Protein AF-A0A933NQB0-F1 (afdb_monomer_lite)

Foldseek 3Di:
DDLVVLLVCLLCLVVVNDDDPVNVVSVVCCVVDPVSVVSNVVSVVVVVVCVVPDPDDDDPPCVVVVVVVVVVVVD

Sequence (75 aa):
MSCIAVQNLISQYLDGRLEGAEAELVRGHVRECADCAQDFQDSQFLSRLLKENLDLPEPPKDLPESVIRTVERDK

Secondary structure (DSSP, 8-state):
--HHHHHHHHHHHHTT---HHHHHHHHHHHHH-HHHHHHHHHHHHHHHHHHHHS-PPPPPTTHHHHHHHHHHHT-

pLDDT: mean 92.85, std 6.54, range [56.5, 98.5]

Radius of gyration: 17.0 Å; chains: 1; bounding box: 32×32×41 Å

Structure (mmCIF, N/CA/C/O backbone):
data_AF-A0A933NQB0-F1
#
_entry.id   AF-A0A933NQB0-F1
#
loop_
_atom_site.group_PDB
_atom_site.id
_atom_site.type_symbol
_atom_site.label_atom_id
_atom_site.label_alt_id
_atom_site.label_comp_id
_atom_site.label_asym_id
_atom_site.label_entity_id
_atom_site.label_seq_id
_atom_site.pdbx_PDB_ins_code
_atom_site.Cartn_x
_atom_site.Cartn_y
_atom_site.Cartn_z
_atom_site.occupancy
_atom_site.B_iso_or_equiv
_atom_site.auth_seq_id
_atom_site.auth_comp_id
_atom_site.auth_asym_id
_atom_site.auth_atom_id
_atom_site.pdbx_PDB_model_num
ATOM 1 N N . MET A 1 1 ? -10.474 -7.195 11.709 1.00 81.69 1 MET A N 1
ATOM 2 C CA . MET A 1 1 ? -9.028 -6.913 11.868 1.00 81.69 1 MET A CA 1
ATOM 3 C C . MET A 1 1 ? -8.864 -5.602 12.632 1.00 81.69 1 MET A C 1
ATOM 5 O O . MET A 1 1 ? -9.787 -4.798 12.574 1.00 81.69 1 MET A O 1
ATOM 9 N N . SER A 1 2 ? -7.779 -5.403 13.385 1.00 96.12 2 SER A N 1
ATOM 10 C CA . SER A 1 2 ? -7.520 -4.149 14.118 1.00 96.12 2 SER A CA 1
ATOM 11 C C . SER A 1 2 ? -6.701 -3.162 13.278 1.00 96.12 2 SER A C 1
ATOM 13 O O . SER A 1 2 ? -5.959 -3.592 12.395 1.00 96.12 2 SER A O 1
ATOM 15 N N . CYS A 1 3 ? -6.776 -1.862 13.590 1.00 97.44 3 CYS A N 1
ATOM 16 C CA . CYS A 1 3 ? -6.015 -0.824 12.881 1.00 97.44 3 CYS A CA 1
ATOM 17 C C . CYS A 1 3 ? -4.502 -1.086 12.923 1.00 97.44 3 CYS A C 1
ATOM 19 O O . CYS A 1 3 ? -3.844 -1.033 11.894 1.00 97.44 3 CYS A O 1
ATOM 21 N N . ILE A 1 4 ? -3.964 -1.482 14.085 1.00 97.44 4 ILE A N 1
ATOM 22 C CA . ILE A 1 4 ? -2.532 -1.800 14.254 1.00 97.44 4 ILE A CA 1
ATOM 23 C C . ILE A 1 4 ? -2.091 -2.910 13.289 1.00 97.44 4 ILE A C 1
ATOM 25 O O . ILE A 1 4 ? -1.023 -2.831 12.686 1.00 97.44 4 ILE A O 1
ATOM 29 N N . ALA A 1 5 ? -2.909 -3.955 13.128 1.00 96.69 5 ALA A N 1
ATOM 30 C CA . ALA A 1 5 ? -2.596 -5.032 12.194 1.00 96.69 5 ALA A CA 1
ATOM 31 C C . ALA A 1 5 ? -2.609 -4.531 10.742 1.00 96.69 5 ALA A C 1
ATOM 33 O O . ALA A 1 5 ? -1.717 -4.870 9.973 1.00 96.69 5 ALA A O 1
ATOM 34 N N . VAL A 1 6 ? -3.584 -3.692 10.380 1.00 97.31 6 VAL A N 1
ATOM 35 C CA . VAL A 1 6 ? -3.711 -3.119 9.030 1.00 97.31 6 VAL A CA 1
ATOM 36 C C . VAL A 1 6 ? -2.521 -2.224 8.711 1.00 97.31 6 VAL A C 1
ATOM 38 O O . VAL A 1 6 ? -1.891 -2.414 7.678 1.00 97.31 6 VAL A O 1
ATOM 41 N N . GLN A 1 7 ? -2.165 -1.312 9.614 1.00 96.38 7 GLN A N 1
ATOM 42 C CA . GLN A 1 7 ? -1.047 -0.380 9.454 1.00 96.38 7 GLN A CA 1
ATOM 43 C C . GLN A 1 7 ? 0.275 -1.099 9.156 1.00 96.38 7 GLN A C 1
ATOM 45 O O . GLN A 1 7 ? 1.005 -0.702 8.251 1.00 96.38 7 GLN A O 1
ATOM 50 N N . ASN A 1 8 ? 0.539 -2.220 9.832 1.00 96.56 8 ASN A N 1
ATOM 51 C CA . ASN A 1 8 ? 1.733 -3.041 9.595 1.00 96.56 8 ASN A CA 1
ATOM 52 C C . ASN A 1 8 ? 1.715 -3.807 8.256 1.00 96.56 8 ASN A C 1
ATOM 54 O O . ASN A 1 8 ? 2.751 -4.300 7.806 1.00 96.56 8 ASN A O 1
ATOM 58 N N . LEU A 1 9 ? 0.545 -3.930 7.628 1.00 96.94 9 LEU A N 1
ATOM 59 C CA . LEU A 1 9 ? 0.329 -4.688 6.397 1.00 96.94 9 LEU A CA 1
ATOM 60 C C . LEU A 1 9 ? 0.150 -3.794 5.158 1.00 96.94 9 LEU A C 1
ATOM 62 O O . LEU A 1 9 ? 0.245 -4.300 4.042 1.00 96.94 9 LEU A O 1
ATOM 66 N N . ILE A 1 10 ? -0.058 -2.480 5.316 1.00 95.75 10 ILE A N 1
ATOM 67 C CA . ILE A 1 10 ? -0.309 -1.544 4.203 1.00 95.75 10 ILE A CA 1
ATOM 68 C C . ILE A 1 10 ? 0.801 -1.587 3.142 1.00 95.75 10 ILE A C 1
ATOM 70 O O . ILE A 1 10 ? 0.495 -1.644 1.951 1.00 95.75 10 ILE A O 1
ATOM 74 N N . SER A 1 11 ? 2.076 -1.595 3.541 1.00 94.44 11 SER A N 1
ATOM 75 C CA . SER A 1 11 ? 3.202 -1.625 2.593 1.00 94.44 11 SER A CA 1
ATOM 76 C C . SER A 1 11 ? 3.243 -2.928 1.793 1.00 94.44 11 SER A C 1
ATOM 78 O O . SER A 1 11 ? 3.315 -2.907 0.568 1.00 94.44 11 SER A O 1
ATOM 80 N N . GLN A 1 12 ? 3.098 -4.065 2.475 1.00 95.81 12 GLN A N 1
ATOM 81 C CA . GLN A 1 12 ? 3.058 -5.387 1.847 1.00 95.81 12 GLN A CA 1
ATOM 82 C C . GLN A 1 12 ? 1.862 -5.524 0.900 1.00 95.81 12 GLN A C 1
ATOM 84 O O . GLN A 1 12 ? 1.983 -6.109 -0.175 1.00 95.81 12 GLN A O 1
ATOM 89 N N . TYR A 1 13 ? 0.719 -4.949 1.276 1.00 96.00 13 TYR A N 1
ATOM 90 C CA . TYR A 1 13 ? -0.472 -4.909 0.438 1.00 96.00 13 TYR A CA 1
ATOM 91 C C . TYR A 1 13 ? -0.250 -4.063 -0.825 1.00 96.00 13 TYR A C 1
ATOM 93 O O . TYR A 1 13 ? -0.591 -4.505 -1.921 1.00 96.00 13 TYR A O 1
ATOM 101 N N . LEU A 1 14 ? 0.350 -2.873 -0.698 1.00 94.56 14 LEU A N 1
ATOM 102 C CA . LEU A 1 14 ? 0.678 -2.003 -1.836 1.00 94.56 14 LEU A CA 1
ATOM 103 C C . LEU A 1 14 ? 1.696 -2.638 -2.791 1.00 94.56 14 LEU A C 1
ATOM 105 O O . LEU A 1 14 ? 1.588 -2.455 -4.003 1.00 94.56 14 LEU A O 1
ATOM 109 N N . ASP A 1 15 ? 2.636 -3.412 -2.256 1.00 92.88 15 ASP A N 1
ATOM 110 C CA . ASP A 1 15 ? 3.628 -4.160 -3.032 1.00 92.88 15 ASP A CA 1
ATOM 111 C C . ASP A 1 15 ? 3.059 -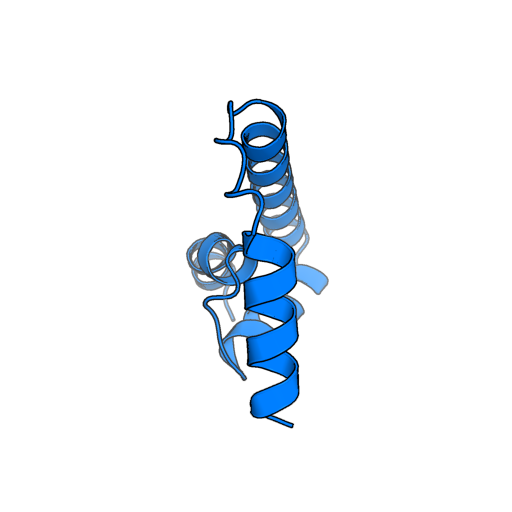5.440 -3.674 1.00 92.88 15 ASP A C 1
ATOM 113 O O . ASP A 1 15 ? 3.785 -6.151 -4.369 1.00 92.88 15 ASP A O 1
ATOM 117 N N . GLY A 1 16 ? 1.780 -5.763 -3.440 1.00 93.62 16 GLY A N 1
ATOM 118 C CA . GLY A 1 16 ? 1.134 -6.969 -3.965 1.00 93.62 16 GLY A CA 1
ATOM 119 C C . GLY A 1 16 ? 1.627 -8.272 -3.330 1.00 93.62 16 GLY A C 1
ATOM 120 O O . GLY A 1 16 ? 1.507 -9.327 -3.943 1.00 93.62 16 GLY A O 1
ATOM 121 N N . ARG A 1 17 ? 2.199 -8.210 -2.120 1.00 95.62 17 ARG A N 1
ATOM 122 C CA . ARG A 1 17 ? 2.771 -9.368 -1.407 1.00 95.62 17 ARG A CA 1
ATOM 123 C C . ARG A 1 17 ? 1.789 -10.085 -0.485 1.00 95.62 17 ARG A C 1
ATOM 125 O O . ARG A 1 17 ? 2.133 -11.130 0.054 1.00 95.62 17 ARG A O 1
ATOM 132 N N . LEU A 1 18 ? 0.604 -9.517 -0.271 1.00 95.12 18 LEU A N 1
ATOM 133 C CA . LEU A 1 18 ? -0.456 -10.182 0.482 1.00 95.12 18 LEU A CA 1
ATOM 134 C C . LEU A 1 18 ? -1.320 -11.012 -0.458 1.00 95.12 18 LEU A C 1
ATOM 136 O O . LEU A 1 18 ? -1.733 -10.536 -1.516 1.00 95.12 18 LEU A O 1
ATOM 140 N N . GLU A 1 19 ? -1.648 -12.225 -0.030 1.00 91.62 19 GLU A N 1
ATOM 141 C CA . GLU A 1 19 ? -2.434 -13.169 -0.815 1.00 91.62 19 GLU A CA 1
ATOM 142 C C . GLU A 1 19 ? -3.794 -13.457 -0.169 1.00 91.62 19 GLU A C 1
ATOM 144 O O . GLU A 1 19 ? -3.980 -13.380 1.050 1.00 91.62 19 GLU A O 1
ATOM 149 N N . GLY A 1 20 ? -4.761 -13.819 -1.014 1.00 92.75 20 GLY A N 1
ATOM 150 C CA . GLY A 1 20 ? -6.041 -14.390 -0.602 1.00 92.75 20 GLY A CA 1
ATOM 151 C C . GLY A 1 20 ? -6.767 -13.599 0.489 1.00 92.75 20 GLY A C 1
ATOM 152 O O . GLY A 1 20 ? -7.083 -12.419 0.332 1.00 92.75 20 GLY A O 1
ATOM 153 N N . ALA A 1 21 ? -7.069 -14.280 1.595 1.00 93.75 21 ALA A N 1
ATOM 154 C CA . ALA A 1 21 ? -7.888 -13.742 2.676 1.00 93.75 21 ALA A CA 1
ATOM 155 C C . ALA A 1 21 ? -7.255 -12.530 3.379 1.00 93.75 21 ALA A C 1
ATOM 157 O O . ALA A 1 21 ? -7.976 -11.646 3.832 1.00 93.75 21 ALA A O 1
ATOM 158 N N . GLU A 1 22 ? -5.926 -12.461 3.463 1.00 94.56 22 GLU A N 1
ATOM 159 C CA . GLU A 1 22 ? -5.240 -11.379 4.175 1.00 94.56 22 GLU A CA 1
ATOM 160 C C . GLU A 1 22 ? -5.349 -10.050 3.416 1.00 94.56 22 GLU A C 1
ATOM 162 O O . GLU A 1 22 ? -5.675 -9.016 4.005 1.00 94.56 22 GLU A O 1
ATOM 167 N N . ALA A 1 23 ? -5.197 -10.095 2.089 1.00 96.38 23 ALA A N 1
ATOM 168 C CA . ALA A 1 23 ? -5.406 -8.936 1.227 1.00 96.38 23 ALA A CA 1
ATOM 169 C C . ALA A 1 23 ? -6.853 -8.418 1.305 1.00 96.38 23 ALA A C 1
ATOM 171 O O . ALA A 1 23 ? -7.074 -7.207 1.365 1.00 96.38 23 ALA A O 1
ATOM 172 N N . GLU A 1 24 ? -7.841 -9.316 1.354 1.00 96.94 24 GLU A N 1
ATOM 173 C CA . GLU A 1 24 ? -9.249 -8.925 1.484 1.00 96.94 24 GLU A CA 1
ATOM 174 C C . GLU A 1 24 ? -9.580 -8.343 2.863 1.00 96.94 24 GLU A C 1
ATOM 176 O O . GLU A 1 24 ? -10.342 -7.380 2.949 1.00 96.94 24 GLU A O 1
ATOM 181 N N . LEU A 1 25 ? -8.965 -8.842 3.941 1.00 96.56 25 LEU A N 1
ATOM 182 C CA . LEU A 1 25 ? -9.126 -8.261 5.278 1.00 96.56 25 LEU A CA 1
ATOM 183 C C . LEU A 1 25 ? -8.562 -6.837 5.362 1.00 96.56 25 LEU A C 1
ATOM 185 O O . LEU A 1 25 ? -9.218 -5.957 5.927 1.00 96.56 25 LEU A O 1
ATOM 189 N N . VAL A 1 26 ? -7.383 -6.592 4.778 1.00 97.31 26 VAL A N 1
ATOM 190 C CA . VAL A 1 26 ? -6.810 -5.240 4.658 1.00 97.31 26 VAL A CA 1
ATOM 191 C C . VAL A 1 26 ? -7.733 -4.348 3.830 1.00 97.31 26 VAL A C 1
ATOM 193 O O . VAL A 1 26 ? -8.115 -3.270 4.285 1.00 97.31 26 VAL A O 1
ATOM 196 N N . ARG A 1 27 ? -8.147 -4.810 2.642 1.00 96.88 27 ARG A N 1
ATOM 197 C CA . ARG A 1 27 ? -9.020 -4.058 1.729 1.00 96.88 27 ARG A CA 1
ATOM 198 C C . ARG A 1 27 ? -10.351 -3.688 2.382 1.00 96.88 27 ARG A C 1
ATOM 200 O O . ARG A 1 27 ? -10.807 -2.557 2.222 1.00 96.88 27 ARG A O 1
ATOM 207 N N . GLY A 1 28 ? -10.970 -4.624 3.098 1.00 97.56 28 GLY A N 1
ATOM 208 C CA . GLY A 1 28 ? -12.217 -4.398 3.823 1.00 97.56 28 GLY A CA 1
ATOM 209 C C . GLY A 1 28 ? -12.053 -3.332 4.903 1.00 97.56 28 GLY A C 1
ATOM 210 O O . GLY A 1 28 ? -12.790 -2.353 4.918 1.00 97.56 28 GLY A O 1
ATOM 211 N N . HIS A 1 29 ? -11.025 -3.457 5.743 1.00 98.12 29 HIS A N 1
ATOM 212 C CA . HIS A 1 29 ? -10.803 -2.505 6.829 1.00 98.12 29 HIS A CA 1
ATOM 213 C C . HIS A 1 29 ? -10.481 -1.089 6.332 1.00 98.12 29 HIS A C 1
ATOM 215 O O . HIS A 1 29 ? -11.036 -0.122 6.844 1.00 98.12 29 HIS A O 1
ATOM 221 N N . VAL A 1 30 ? -9.632 -0.954 5.308 1.00 97.94 30 VAL A N 1
ATOM 222 C CA . VAL A 1 30 ? -9.279 0.348 4.710 1.00 97.94 30 VAL A CA 1
ATOM 223 C C . VAL A 1 30 ? -10.508 1.065 4.133 1.00 97.94 30 VAL A C 1
ATOM 225 O O . VAL A 1 30 ? -10.540 2.290 4.101 1.00 97.94 30 VAL A O 1
ATOM 228 N N . ARG A 1 31 ? -11.547 0.336 3.701 1.00 97.88 31 ARG A N 1
ATOM 229 C CA . ARG A 1 31 ? -12.808 0.944 3.232 1.00 97.88 31 ARG A CA 1
ATOM 230 C C . ARG A 1 31 ? -13.684 1.478 4.363 1.00 97.88 31 ARG A C 1
ATOM 232 O O . ARG A 1 31 ? -14.473 2.386 4.124 1.00 97.88 31 ARG A O 1
ATOM 239 N N . GLU A 1 32 ? -13.583 0.895 5.551 1.00 97.81 32 GLU A N 1
ATOM 240 C CA . GLU A 1 32 ? -14.484 1.171 6.677 1.00 97.81 32 GLU A CA 1
ATOM 241 C C . GLU A 1 32 ? -13.856 2.091 7.736 1.00 97.81 32 GLU A C 1
ATOM 243 O O . GLU A 1 32 ? -14.577 2.759 8.475 1.00 97.81 32 GLU A O 1
ATOM 248 N N . CYS A 1 33 ? -12.525 2.156 7.811 1.00 98.50 33 CYS A N 1
ATOM 249 C CA . CYS A 1 33 ? -11.790 2.959 8.784 1.00 98.50 33 CYS A CA 1
ATOM 250 C C . CYS A 1 33 ? -11.115 4.166 8.119 1.00 98.50 33 CYS A C 1
ATOM 252 O O . CYS A 1 33 ? -10.208 4.003 7.303 1.00 98.50 33 CYS A O 1
ATOM 254 N N . ALA A 1 34 ? -11.516 5.377 8.517 1.00 98.19 34 ALA A N 1
ATOM 255 C CA . ALA A 1 34 ? -10.966 6.624 7.981 1.00 98.19 34 ALA A CA 1
ATOM 256 C C . ALA A 1 34 ? -9.458 6.785 8.250 1.00 98.19 34 ALA A C 1
ATOM 258 O O . ALA A 1 34 ? -8.728 7.191 7.350 1.00 98.19 34 ALA A O 1
ATOM 259 N N . ASP A 1 35 ? -8.982 6.406 9.439 1.00 98.00 35 ASP A N 1
ATOM 260 C CA . ASP A 1 35 ? -7.561 6.520 9.797 1.00 98.00 35 ASP A CA 1
ATOM 261 C C . ASP A 1 35 ? -6.698 5.608 8.913 1.00 98.00 35 ASP A C 1
ATOM 263 O O . ASP A 1 35 ? -5.725 6.043 8.303 1.00 98.00 35 ASP A O 1
ATOM 267 N N . CYS A 1 36 ? -7.114 4.348 8.742 1.00 98.25 36 CYS A N 1
ATOM 268 C CA . CYS A 1 36 ? -6.404 3.405 7.876 1.00 98.25 36 CYS A CA 1
ATOM 269 C C . CYS A 1 36 ? -6.522 3.768 6.388 1.00 98.25 36 CYS A C 1
ATOM 271 O O . CYS A 1 36 ? -5.623 3.451 5.607 1.00 98.25 36 CYS A O 1
ATOM 273 N N . ALA A 1 37 ? -7.612 4.425 5.979 1.00 98.19 37 ALA A N 1
ATOM 274 C CA . ALA A 1 37 ? -7.741 4.983 4.637 1.00 98.19 37 ALA A CA 1
ATOM 275 C C . ALA A 1 37 ? -6.717 6.095 4.390 1.00 98.19 37 ALA A C 1
ATOM 277 O O . ALA A 1 37 ? -6.107 6.121 3.320 1.00 98.19 37 ALA A O 1
ATOM 278 N N . GLN A 1 38 ? -6.498 6.969 5.376 1.00 98.38 38 GLN A N 1
ATOM 279 C CA . GLN A 1 38 ? -5.492 8.022 5.291 1.00 98.38 38 GLN A CA 1
ATOM 280 C C . GLN A 1 38 ? -4.077 7.434 5.224 1.00 98.38 38 GLN A C 1
ATOM 282 O O . GLN A 1 38 ? -3.347 7.736 4.283 1.00 98.38 38 GLN A O 1
ATOM 287 N N . ASP A 1 39 ? -3.728 6.508 6.124 1.00 97.56 39 ASP A N 1
ATOM 288 C CA . ASP A 1 39 ? -2.409 5.851 6.132 1.00 97.56 39 ASP A CA 1
ATOM 289 C C . ASP A 1 39 ? -2.103 5.149 4.795 1.00 97.56 39 ASP A C 1
ATOM 291 O O . ASP A 1 39 ? -0.977 5.170 4.279 1.00 97.56 39 ASP A O 1
ATOM 295 N N . PHE A 1 40 ? -3.127 4.530 4.200 1.00 97.94 40 PHE A N 1
ATOM 296 C CA . PHE A 1 40 ? -3.030 3.893 2.892 1.00 97.94 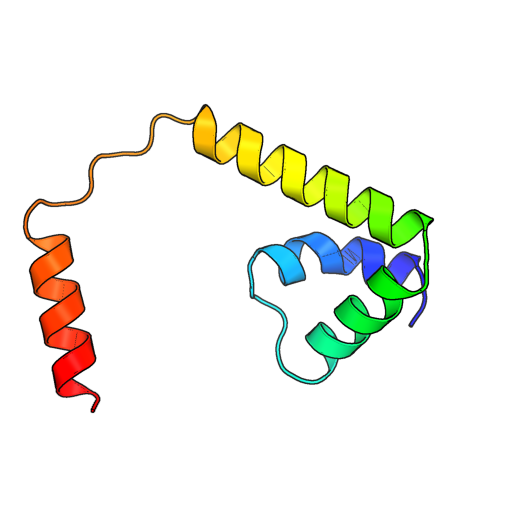40 PHE A CA 1
ATOM 297 C C . PHE A 1 40 ? -2.777 4.914 1.774 1.00 97.94 40 PHE A C 1
ATOM 299 O O . PHE A 1 40 ? -1.926 4.686 0.907 1.00 97.94 40 PHE A O 1
ATOM 306 N N . GLN A 1 41 ? -3.494 6.041 1.783 1.00 97.81 41 GLN A N 1
ATOM 307 C CA . GLN A 1 41 ? -3.315 7.116 0.805 1.00 97.81 41 GLN A CA 1
ATOM 308 C C . GLN A 1 41 ? -1.931 7.758 0.912 1.00 97.81 41 GLN A C 1
ATOM 310 O O . GLN A 1 41 ? -1.286 7.954 -0.119 1.00 97.81 41 GLN A O 1
ATOM 315 N N . ASP A 1 42 ? -1.450 8.006 2.129 1.00 97.19 42 ASP A N 1
ATOM 316 C CA . ASP A 1 42 ? -0.128 8.580 2.387 1.00 97.19 42 ASP A CA 1
ATOM 31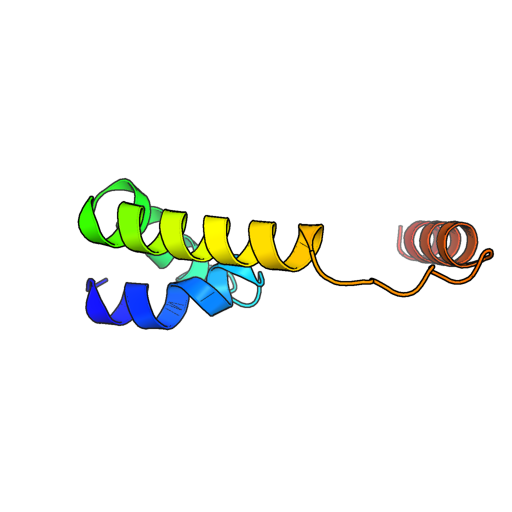7 C C . ASP A 1 42 ? 0.978 7.646 1.880 1.00 97.19 42 ASP A C 1
ATOM 319 O O . ASP A 1 42 ? 1.881 8.064 1.148 1.00 97.19 42 ASP A O 1
ATOM 323 N N . SER A 1 43 ? 0.856 6.347 2.166 1.00 96.12 43 SER A N 1
ATOM 324 C CA . SER A 1 43 ? 1.780 5.323 1.664 1.00 96.12 43 SER A CA 1
ATOM 325 C C . SER A 1 43 ? 1.781 5.250 0.131 1.00 96.12 43 SER A C 1
ATOM 327 O O . SER A 1 43 ? 2.835 5.153 -0.505 1.00 96.12 43 SER A O 1
ATOM 329 N N . GLN A 1 44 ? 0.604 5.345 -0.495 1.00 96.12 44 GLN A N 1
ATOM 330 C CA . GLN A 1 44 ? 0.472 5.348 -1.951 1.00 96.12 44 GLN A CA 1
ATOM 331 C C . GLN A 1 44 ? 1.019 6.636 -2.586 1.00 96.12 44 GLN A C 1
ATOM 333 O O . GLN A 1 44 ? 1.565 6.597 -3.692 1.00 96.12 44 GLN A O 1
ATOM 338 N N . PHE A 1 45 ? 0.859 7.777 -1.917 1.00 95.81 45 PHE A N 1
ATOM 339 C CA . PHE A 1 45 ? 1.411 9.056 -2.348 1.00 95.81 45 PHE A CA 1
ATOM 340 C C . PHE A 1 45 ? 2.941 9.024 -2.321 1.00 95.81 45 PHE A C 1
ATOM 342 O O . PHE A 1 45 ? 3.567 9.309 -3.340 1.00 95.81 45 PHE A O 1
ATOM 349 N N . LEU A 1 46 ? 3.541 8.573 -1.215 1.00 92.88 46 LEU A N 1
ATOM 350 C CA . LEU A 1 46 ? 4.993 8.424 -1.100 1.00 92.88 46 LEU A CA 1
ATOM 351 C C . LEU A 1 46 ? 5.561 7.468 -2.158 1.00 92.88 46 LEU A C 1
ATOM 353 O O . LEU A 1 46 ? 6.549 7.796 -2.812 1.00 92.88 46 LEU A O 1
ATOM 357 N N . SER A 1 47 ? 4.918 6.317 -2.383 1.00 91.50 47 SER A N 1
ATOM 358 C CA . SER A 1 47 ? 5.345 5.359 -3.415 1.00 91.50 47 SER A CA 1
ATOM 359 C C . SER A 1 47 ? 5.337 5.973 -4.821 1.00 91.50 47 SER A C 1
ATOM 361 O O . SER A 1 47 ? 6.270 5.757 -5.596 1.00 91.50 47 SER A O 1
ATOM 363 N N . ARG A 1 48 ? 4.311 6.769 -5.152 1.00 91.25 48 ARG A N 1
ATOM 364 C CA . ARG A 1 48 ? 4.239 7.486 -6.434 1.00 91.25 48 ARG A CA 1
ATOM 365 C C . ARG A 1 48 ? 5.328 8.543 -6.559 1.00 91.25 48 ARG A C 1
ATOM 367 O O . ARG A 1 48 ? 6.040 8.536 -7.557 1.00 91.25 48 ARG A O 1
ATOM 374 N N . LEU A 1 49 ? 5.507 9.371 -5.530 1.00 93.38 49 LEU A N 1
ATOM 375 C CA . LEU A 1 49 ? 6.524 10.420 -5.527 1.00 93.38 49 LEU A CA 1
ATOM 376 C C . LEU A 1 49 ? 7.925 9.840 -5.759 1.00 93.38 49 LEU A C 1
ATOM 378 O O . LEU A 1 49 ? 8.686 10.368 -6.565 1.00 93.38 49 LEU A O 1
ATOM 382 N N . LEU A 1 50 ? 8.252 8.721 -5.107 1.00 90.62 50 LEU A N 1
ATOM 383 C CA . LEU A 1 50 ? 9.522 8.029 -5.322 1.00 90.62 50 LEU A CA 1
ATOM 384 C C . LEU A 1 50 ? 9.655 7.521 -6.762 1.00 90.62 50 LEU A C 1
ATOM 386 O O . LEU A 1 50 ? 10.674 7.763 -7.395 1.00 90.62 50 LEU A O 1
ATOM 390 N N . LYS A 1 51 ? 8.628 6.865 -7.312 1.00 88.25 51 LYS A N 1
ATOM 391 C CA . LYS A 1 51 ? 8.665 6.358 -8.696 1.00 88.25 51 LYS A CA 1
ATOM 392 C C . LYS A 1 51 ? 8.860 7.462 -9.734 1.00 88.25 51 LYS A C 1
ATOM 394 O O . LYS A 1 51 ? 9.506 7.219 -10.744 1.00 88.25 51 LYS A O 1
ATOM 399 N N . GLU A 1 52 ? 8.302 8.642 -9.493 1.00 89.88 52 GLU A N 1
ATOM 400 C CA . GLU A 1 52 ? 8.391 9.783 -10.410 1.00 89.88 52 GLU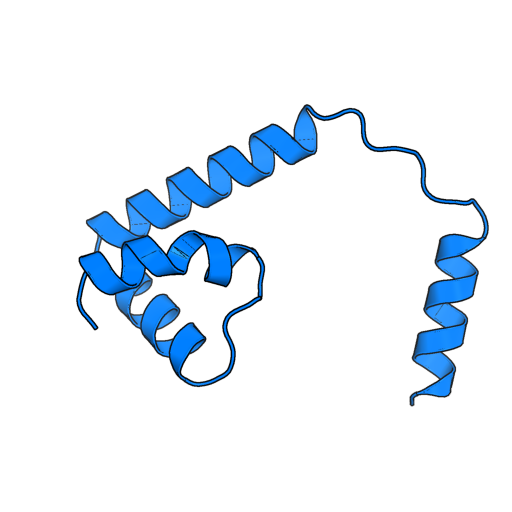 A CA 1
ATOM 401 C C . GLU A 1 52 ? 9.728 10.532 -10.324 1.00 89.88 52 GLU A C 1
ATOM 403 O O . GLU A 1 52 ? 10.117 11.181 -11.289 1.00 89.88 52 GLU A O 1
ATOM 408 N N . ASN A 1 53 ? 10.427 10.458 -9.186 1.00 90.81 53 ASN A N 1
ATOM 409 C CA . ASN A 1 53 ? 11.644 11.242 -8.928 1.00 90.81 53 ASN A CA 1
ATOM 410 C C . ASN A 1 53 ? 12.930 10.404 -8.880 1.00 90.81 53 ASN A C 1
ATOM 412 O O . ASN A 1 53 ? 14.011 10.957 -8.685 1.00 90.81 53 ASN A O 1
ATOM 416 N N . LEU A 1 54 ? 12.835 9.082 -9.014 1.00 88.56 54 LEU A N 1
ATOM 417 C CA . LEU A 1 54 ? 14.001 8.211 -9.112 1.00 88.56 54 LEU A CA 1
ATOM 418 C C . LEU A 1 54 ? 14.408 8.067 -10.578 1.00 88.56 54 LEU A C 1
ATOM 420 O O . LEU A 1 54 ? 13.580 7.727 -11.422 1.00 88.56 54 LEU A O 1
ATOM 424 N N . ASP A 1 55 ? 15.697 8.254 -10.862 1.00 87.06 55 ASP A N 1
ATOM 425 C CA . ASP A 1 55 ? 16.282 7.864 -12.144 1.00 87.06 55 ASP A CA 1
ATOM 426 C C . ASP A 1 55 ? 16.235 6.337 -12.260 1.00 87.06 55 ASP A C 1
ATOM 428 O O . ASP A 1 55 ? 17.063 5.609 -11.702 1.00 87.06 55 ASP A O 1
ATOM 432 N N . LEU A 1 56 ? 15.213 5.840 -12.954 1.00 81.38 56 LEU A N 1
ATOM 433 C CA . LEU A 1 56 ? 15.064 4.423 -13.249 1.00 81.38 56 LEU A CA 1
ATOM 434 C C . LEU A 1 56 ? 15.920 4.070 -14.471 1.00 81.38 56 LEU A C 1
ATOM 436 O O . LEU A 1 56 ? 15.877 4.785 -15.475 1.00 81.38 56 LEU A O 1
ATOM 440 N N . PRO A 1 57 ? 16.689 2.969 -14.423 1.00 86.38 57 PRO A N 1
ATOM 441 C CA . PRO A 1 57 ? 17.472 2.541 -15.571 1.00 86.38 57 PRO A CA 1
ATOM 442 C C . PRO A 1 57 ? 16.546 2.211 -16.744 1.00 86.38 57 PRO A C 1
ATOM 444 O O . PRO A 1 57 ? 15.499 1.583 -16.559 1.00 86.38 57 PRO A O 1
ATOM 447 N N . GLU A 1 58 ? 16.951 2.594 -17.957 1.00 86.81 58 GLU A N 1
ATOM 448 C CA . GLU A 1 58 ? 16.233 2.167 -19.156 1.00 86.81 58 GLU A CA 1
ATOM 449 C C . GLU A 1 58 ? 16.237 0.632 -19.243 1.00 86.81 58 GLU A C 1
ATOM 451 O O . GLU A 1 58 ? 17.292 0.002 -19.088 1.00 86.81 58 GLU A O 1
ATOM 456 N N . PRO A 1 59 ? 15.075 0.003 -19.488 1.00 88.06 59 PRO A N 1
ATOM 457 C CA . PRO A 1 59 ? 15.025 -1.432 -19.696 1.00 88.06 59 PRO A CA 1
ATOM 458 C C . PRO A 1 59 ? 15.797 -1.819 -20.971 1.00 88.06 59 PRO A C 1
ATOM 460 O O . PRO A 1 59 ? 15.860 -1.032 -21.921 1.00 88.06 59 PRO A O 1
ATOM 463 N N . PRO A 1 60 ? 16.348 -3.046 -21.049 1.00 93.38 60 PRO A N 1
ATOM 464 C CA . PRO A 1 60 ? 16.928 -3.564 -22.284 1.00 93.38 60 PRO A CA 1
ATOM 465 C C . PRO A 1 60 ? 15.943 -3.461 -23.455 1.00 93.38 60 PRO A C 1
ATOM 467 O O . PRO A 1 60 ? 14.746 -3.703 -23.294 1.00 93.38 60 PRO A O 1
ATOM 470 N N . LYS A 1 61 ? 16.445 -3.121 -24.647 1.00 92.06 61 LYS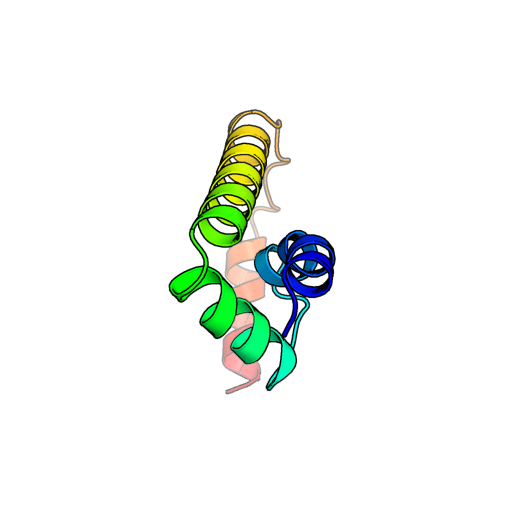 A N 1
ATOM 471 C CA . LYS A 1 61 ? 15.606 -2.869 -25.835 1.00 92.06 61 LYS A CA 1
ATOM 472 C C . LYS A 1 61 ? 14.765 -4.078 -26.251 1.00 92.06 61 LYS A C 1
ATOM 474 O O . LYS A 1 61 ? 13.678 -3.906 -26.785 1.00 92.06 61 LYS A O 1
ATOM 479 N N . ASP A 1 62 ? 15.269 -5.278 -25.995 1.00 93.88 62 ASP A N 1
ATOM 480 C CA . ASP A 1 62 ? 14.640 -6.564 -26.296 1.00 93.88 62 ASP A CA 1
ATOM 481 C C . 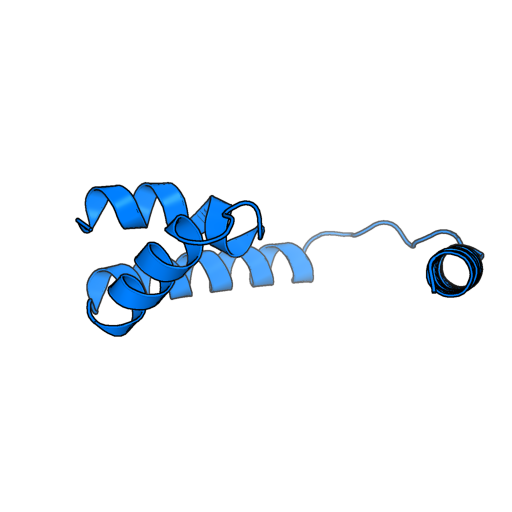ASP A 1 62 ? 13.700 -7.058 -25.181 1.00 93.88 62 ASP A C 1
ATOM 483 O O . ASP A 1 62 ? 12.999 -8.059 -25.354 1.00 93.88 62 ASP A O 1
ATOM 487 N N . LEU A 1 63 ? 13.647 -6.364 -24.035 1.00 91.25 63 LEU A N 1
ATOM 488 C CA . LEU A 1 63 ? 12.816 -6.761 -22.900 1.00 91.25 63 LEU A CA 1
ATOM 489 C C . LEU A 1 63 ? 11.327 -6.903 -23.274 1.00 91.25 63 LEU A C 1
ATOM 491 O O . LEU A 1 63 ? 10.751 -7.932 -22.916 1.00 91.25 63 LEU A O 1
ATOM 495 N N . PRO A 1 64 ? 10.689 -5.965 -24.011 1.00 91.69 64 PRO A N 1
ATOM 496 C CA . PRO A 1 64 ? 9.272 -6.096 -24.361 1.00 91.69 64 PRO A CA 1
ATOM 497 C C . PRO A 1 64 ? 8.978 -7.363 -25.173 1.00 91.69 64 PRO A C 1
ATOM 499 O O . PRO A 1 64 ? 8.046 -8.105 -24.866 1.00 91.69 64 PRO A O 1
ATOM 502 N N . GLU A 1 65 ? 9.813 -7.650 -26.172 1.00 92.44 65 GLU A N 1
ATOM 503 C CA . GLU A 1 65 ? 9.687 -8.824 -27.041 1.00 92.44 65 GLU A CA 1
ATOM 504 C C . GLU A 1 65 ? 9.899 -10.122 -26.251 1.00 92.44 65 GLU A C 1
ATOM 506 O O . GLU A 1 65 ? 9.178 -11.107 -26.433 1.00 92.44 65 GLU A O 1
ATOM 511 N N . SER A 1 66 ? 10.862 -10.117 -25.325 1.00 89.75 66 SER A N 1
ATOM 512 C CA . SER A 1 66 ? 11.145 -11.250 -24.446 1.00 89.75 66 SER A CA 1
ATOM 513 C C . SER A 1 66 ? 9.985 -11.569 -23.495 1.00 89.75 66 SER A C 1
ATOM 515 O O . SER A 1 66 ? 9.629 -12.741 -23.322 1.00 89.75 66 SER A O 1
ATOM 517 N N . VAL A 1 67 ? 9.349 -10.537 -22.928 1.00 91.81 67 VAL A N 1
ATOM 518 C CA . VAL A 1 67 ? 8.186 -10.684 -22.041 1.00 91.81 67 VAL A CA 1
ATOM 519 C C . VAL A 1 67 ? 6.988 -11.254 -22.803 1.00 91.81 67 VAL A C 1
ATOM 521 O O . VAL A 1 67 ? 6.414 -12.247 -22.356 1.00 91.81 67 VAL A O 1
ATOM 524 N N . ILE A 1 68 ? 6.644 -10.694 -23.970 1.00 92.81 68 ILE A N 1
ATOM 525 C CA . ILE A 1 68 ? 5.494 -11.141 -24.782 1.00 92.81 68 ILE A CA 1
ATOM 526 C C . ILE A 1 68 ? 5.630 -12.620 -25.151 1.00 92.81 68 ILE A C 1
ATOM 528 O O . ILE A 1 68 ? 4.733 -13.415 -24.871 1.00 92.81 68 ILE A O 1
ATOM 532 N N . ARG A 1 69 ? 6.793 -13.010 -25.683 1.00 91.69 69 ARG A N 1
ATOM 533 C CA . ARG A 1 69 ? 7.088 -14.397 -26.063 1.00 91.69 69 ARG A CA 1
ATOM 534 C C . ARG A 1 69 ? 6.948 -15.382 -24.898 1.00 91.69 69 ARG A C 1
ATOM 536 O O . ARG A 1 69 ? 6.579 -16.533 -25.112 1.00 91.69 69 ARG A O 1
ATOM 543 N N . THR A 1 70 ? 7.269 -14.959 -23.675 1.00 89.19 70 THR A N 1
ATOM 544 C CA . THR A 1 70 ? 7.147 -15.813 -22.483 1.00 89.19 70 THR A CA 1
ATOM 545 C C . THR A 1 70 ? 5.682 -15.998 -22.085 1.00 89.19 70 THR A C 1
ATOM 547 O O . THR A 1 70 ? 5.261 -17.125 -21.851 1.00 89.19 70 THR A O 1
ATOM 550 N N . VAL A 1 71 ? 4.885 -14.922 -22.087 1.00 87.50 71 VAL A N 1
ATOM 551 C CA . VAL A 1 71 ? 3.446 -14.975 -21.759 1.00 87.50 71 VAL A CA 1
ATOM 552 C C . VAL A 1 71 ? 2.656 -15.814 -22.771 1.00 87.50 71 VAL A C 1
ATOM 554 O O . VAL A 1 71 ? 1.710 -16.497 -22.393 1.00 87.50 71 VAL A O 1
ATOM 557 N N . GLU A 1 72 ? 3.030 -15.781 -24.051 1.00 88.06 72 GLU A N 1
ATOM 558 C CA . GLU A 1 72 ? 2.383 -16.580 -25.102 1.00 88.06 72 GLU A CA 1
ATOM 559 C C . GLU A 1 72 ? 2.655 -18.084 -24.986 1.00 88.06 72 GLU A C 1
ATOM 561 O O . GLU A 1 72 ? 1.831 -18.879 -25.423 1.00 88.06 72 GLU A O 1
ATOM 566 N N . ARG A 1 73 ? 3.788 -18.481 -24.395 1.00 79.31 73 ARG A N 1
ATOM 567 C CA . ARG A 1 73 ? 4.158 -19.891 -24.206 1.00 79.31 73 ARG A CA 1
ATOM 568 C C . ARG A 1 73 ? 3.405 -20.560 -23.052 1.00 79.31 73 ARG A C 1
ATOM 570 O O . ARG A 1 73 ? 3.234 -21.774 -23.073 1.00 79.31 73 ARG A O 1
ATOM 577 N N . ASP A 1 74 ? 2.998 -19.777 -22.057 1.00 70.94 74 ASP A N 1
ATOM 578 C CA . ASP A 1 74 ? 2.328 -20.264 -20.845 1.00 70.94 74 ASP A CA 1
ATOM 579 C C . ASP A 1 74 ? 0.783 -20.268 -20.982 1.00 70.94 74 ASP A C 1
ATOM 581 O O . ASP A 1 74 ? 0.078 -20.581 -20.020 1.00 70.94 74 ASP A O 1
ATOM 585 N N . LYS A 1 75 ? 0.256 -19.920 -22.167 1.00 56.50 75 LYS A N 1
ATOM 586 C CA . LYS A 1 75 ? -1.159 -20.044 -22.560 1.00 56.50 75 LYS A CA 1
ATOM 587 C C . LYS A 1 75 ? -1.424 -21.350 -23.301 1.00 56.50 75 LYS A C 1
ATOM 589 O O . LYS A 1 75 ? -2.531 -21.895 -23.092 1.00 56.50 75 LYS A O 1
#